Protein AF-A0A9D6DXZ7-F1 (afdb_monomer_lite)

Foldseek 3Di:
DPPDQDQDPVRWTAGPQRKIFDDDPRATQWIQHPQRKIFGDDPNHTQWIQGNVGWIWGWDQDPVRQTFIWIDDPQKIWTAGSVRATAWIAGPVQRKIWGDDPNDTDWIAGPVGTD

Secondary structure (DSSP, 8-state):
-----EEPTTS-EE-TTS-EEEEETTEEEEEE-TTS-EEEEETTEEEEEE-TT--EEEEEEPTT--EEEEEE-SSEEEEE-TTS-EEEEEETTTTEEEEEETTEEEEEEETTEE-

Sequence (115 aa):
MLGDLALDEAGLIQSAHFEVQVFQNGEVLSQEVPDGTKVFYTQGRVDYTLSKTGIRSTYHYDSSTQILLFVDSDDFRADYYPDGSLKEFWSKPDQKRSFYEGGLLTRILTSEGAE

Radius of gyration: 18.66 Å; chains: 1; bounding box: 41×28×49 Å

pLDDT: mean 81.45, std 15.35, range [36.56, 96.94]

Structure (mmCIF, N/CA/C/O backbone):
data_AF-A0A9D6DXZ7-F1
#
_entry.id   AF-A0A9D6DXZ7-F1
#
loop_
_atom_site.group_PDB
_atom_site.id
_atom_site.type_symbol
_atom_site.label_atom_id
_atom_site.label_alt_id
_atom_site.label_comp_id
_atom_site.label_asym_id
_atom_site.label_entity_id
_atom_site.label_seq_id
_atom_site.pdbx_PDB_ins_code
_atom_site.Cartn_x
_atom_site.Cartn_y
_atom_site.Cartn_z
_atom_site.occupancy
_atom_site.B_iso_or_equiv
_atom_site.auth_seq_id
_atom_site.auth_comp_id
_atom_site.auth_asym_id
_atom_site.auth_atom_id
_atom_site.pdbx_PDB_model_num
ATOM 1 N N . MET A 1 1 ? -20.266 -17.667 24.798 1.00 36.56 1 MET A N 1
ATOM 2 C CA . MET A 1 1 ? -19.287 -16.922 25.613 1.00 36.56 1 MET A CA 1
ATOM 3 C C . MET A 1 1 ? -18.767 -15.787 24.754 1.00 36.56 1 MET A C 1
ATOM 5 O O . MET A 1 1 ? -18.049 -16.062 23.805 1.00 36.56 1 MET A O 1
ATOM 9 N N . LEU A 1 2 ? -19.210 -14.558 25.011 1.00 39.91 2 LEU A N 1
ATOM 10 C CA . LEU A 1 2 ? -18.594 -13.351 24.458 1.00 39.91 2 LEU A CA 1
ATOM 11 C C . LEU A 1 2 ? -17.546 -12.935 25.490 1.00 39.91 2 LEU A C 1
ATOM 13 O O . LEU A 1 2 ? -17.920 -12.552 26.594 1.00 39.91 2 LEU A O 1
ATOM 17 N N . GLY A 1 3 ? -16.269 -13.166 25.188 1.00 42.12 3 GLY A N 1
ATOM 18 C CA . GLY A 1 3 ? -15.167 -12.780 26.065 1.00 42.12 3 GLY A CA 1
ATOM 19 C C . GLY A 1 3 ? -15.025 -11.262 26.090 1.00 42.12 3 GLY A C 1
ATOM 20 O O . GLY A 1 3 ? -14.933 -10.655 25.029 1.00 42.12 3 GLY A O 1
ATOM 21 N N . ASP A 1 4 ? -15.072 -10.703 27.298 1.00 47.12 4 ASP A N 1
ATOM 22 C CA . ASP A 1 4 ? -14.584 -9.398 27.754 1.00 47.12 4 ASP A CA 1
ATOM 23 C C . ASP A 1 4 ? -14.343 -8.347 26.657 1.00 47.12 4 ASP A C 1
ATOM 25 O O . ASP A 1 4 ? -13.210 -8.002 26.328 1.00 47.12 4 ASP A O 1
ATOM 29 N N . LEU A 1 5 ? -15.435 -7.821 26.098 1.00 51.94 5 LEU A N 1
ATOM 30 C CA . LEU A 1 5 ? -15.427 -6.545 25.387 1.00 51.94 5 LEU A CA 1
ATOM 31 C C . LEU A 1 5 ? -15.669 -5.460 26.439 1.00 51.94 5 LEU A C 1
ATOM 33 O O . LEU A 1 5 ? -16.795 -5.297 26.912 1.00 51.94 5 LEU A O 1
ATOM 37 N N . ALA A 1 6 ? -14.615 -4.759 26.851 1.00 57.22 6 ALA A N 1
ATOM 38 C CA . ALA A 1 6 ? -14.736 -3.615 27.748 1.00 57.22 6 ALA A CA 1
ATOM 39 C C . ALA A 1 6 ? -14.815 -2.332 26.915 1.00 57.22 6 ALA A C 1
ATOM 41 O O . ALA A 1 6 ? -13.925 -2.069 26.109 1.00 57.22 6 ALA A O 1
ATOM 42 N N . LEU A 1 7 ? -15.889 -1.564 27.109 1.00 55.31 7 LEU A N 1
ATOM 43 C CA . LEU A 1 7 ? -16.001 -0.185 26.635 1.00 5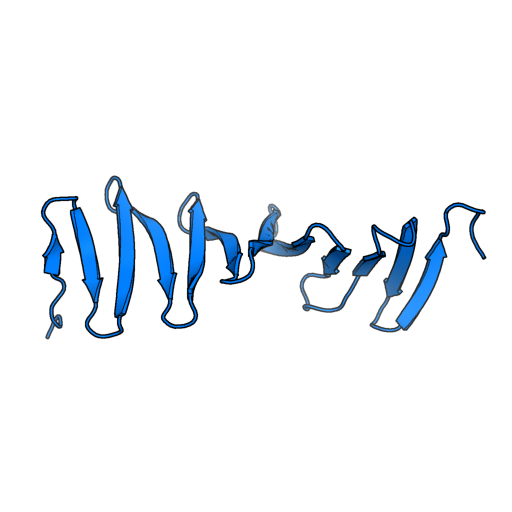5.31 7 LEU A CA 1
ATOM 44 C C . LEU A 1 7 ? -15.284 0.723 27.637 1.00 55.31 7 LEU A C 1
ATOM 46 O O . LEU A 1 7 ? -15.592 0.658 28.829 1.00 55.31 7 LEU A O 1
ATOM 50 N N . ASP A 1 8 ? -14.359 1.563 27.180 1.00 58.16 8 ASP A N 1
ATOM 51 C CA . ASP A 1 8 ? -13.845 2.659 28.005 1.00 58.16 8 ASP A CA 1
ATOM 52 C C . ASP A 1 8 ? -14.758 3.900 27.941 1.00 58.16 8 ASP A C 1
ATOM 54 O O . ASP A 1 8 ? -15.716 3.963 27.165 1.00 58.16 8 ASP A O 1
ATOM 58 N N . GLU A 1 9 ? -14.481 4.907 28.777 1.00 53.53 9 GLU A N 1
ATOM 59 C CA . GLU A 1 9 ? -15.262 6.156 28.841 1.00 53.53 9 GLU A CA 1
ATOM 60 C C . GLU A 1 9 ? -15.238 6.967 27.527 1.00 53.53 9 GLU A C 1
ATOM 62 O O . GLU A 1 9 ? -16.049 7.879 27.355 1.00 53.53 9 GLU A O 1
ATOM 67 N N . ALA A 1 10 ? -14.350 6.628 26.585 1.00 60.47 10 ALA A N 1
ATOM 68 C CA . ALA A 1 10 ? -14.248 7.233 25.260 1.00 60.47 10 ALA A CA 1
ATOM 69 C C . ALA A 1 10 ? -14.958 6.414 24.161 1.00 60.47 10 ALA A C 1
ATOM 71 O O . ALA A 1 10 ? -14.976 6.838 23.003 1.00 60.47 10 ALA A O 1
ATOM 72 N N . GLY A 1 11 ? -15.568 5.272 24.503 1.00 60.28 11 GLY A N 1
ATOM 73 C CA . GLY A 1 11 ? -16.256 4.391 23.557 1.00 60.28 11 GLY A CA 1
ATOM 74 C C . GLY A 1 11 ? -15.326 3.469 22.761 1.00 60.28 11 GLY A C 1
ATOM 75 O O . GLY A 1 11 ? -15.740 2.944 21.725 1.00 60.28 11 GLY A O 1
ATOM 76 N N . LEU A 1 12 ? -14.087 3.265 23.215 1.00 60.50 12 LEU A N 1
ATOM 77 C CA . LEU A 1 12 ? -13.166 2.287 22.637 1.00 60.50 12 LEU A CA 1
ATOM 78 C C . LEU A 1 12 ? -13.472 0.896 23.181 1.00 60.50 12 LEU A C 1
ATOM 80 O O . LEU A 1 12 ? -13.790 0.747 24.360 1.00 60.50 12 LEU A O 1
ATOM 84 N N . ILE A 1 13 ? -13.344 -0.125 22.331 1.00 64.56 13 ILE A N 1
ATOM 85 C CA . ILE A 1 13 ? -13.420 -1.520 22.768 1.00 64.56 13 ILE A CA 1
ATOM 86 C C . ILE A 1 13 ? -12.017 -2.110 22.761 1.00 64.56 13 ILE A C 1
ATOM 88 O O . ILE A 1 13 ? -11.351 -2.145 21.722 1.00 64.56 13 ILE A O 1
ATOM 92 N N . GLN A 1 14 ? -11.591 -2.605 23.920 1.00 58.69 14 GLN A N 1
ATOM 93 C CA . GLN A 1 14 ? -10.364 -3.378 24.061 1.00 58.69 14 GLN A CA 1
ATOM 94 C C . GLN A 1 14 ? -10.723 -4.862 24.152 1.00 58.69 14 GLN A C 1
ATOM 96 O O . GLN A 1 14 ? -11.508 -5.261 25.013 1.00 58.69 14 GLN A O 1
ATOM 101 N N . SER A 1 15 ? -10.177 -5.681 23.251 1.00 54.72 15 SER A N 1
ATOM 102 C CA . SER A 1 15 ? -10.307 -7.138 23.350 1.00 54.72 15 SER A CA 1
ATOM 103 C C . SER A 1 15 ? -9.161 -7.720 24.183 1.00 54.72 15 SER A C 1
ATOM 105 O O . SER A 1 15 ? -8.069 -7.149 24.260 1.00 54.72 15 SER A O 1
ATOM 107 N N . ALA A 1 16 ? -9.371 -8.907 24.760 1.00 50.94 16 ALA A N 1
ATOM 108 C CA . ALA A 1 16 ? -8.363 -9.649 25.526 1.00 50.94 16 ALA A CA 1
ATOM 109 C C . ALA A 1 16 ? -7.062 -9.981 24.746 1.00 50.94 16 ALA A C 1
ATOM 111 O O . ALA A 1 16 ? -6.120 -10.507 25.334 1.00 50.94 16 ALA A O 1
ATOM 112 N N . HIS A 1 17 ? -6.991 -9.675 23.443 1.00 56.56 17 HIS A N 1
ATOM 113 C CA . HIS A 1 17 ? -5.810 -9.850 22.588 1.00 56.56 17 HIS A CA 1
ATOM 114 C C . HIS A 1 17 ? -4.980 -8.566 22.385 1.00 56.56 17 HIS A C 1
ATOM 116 O O . HIS A 1 17 ? -4.128 -8.531 21.503 1.00 56.56 17 HIS A O 1
ATOM 122 N N . PHE A 1 18 ? -5.178 -7.532 23.216 1.00 60.41 18 PHE A N 1
ATOM 123 C CA . PHE A 1 18 ? -4.493 -6.226 23.125 1.00 60.41 18 PHE A CA 1
ATOM 124 C C . PHE A 1 18 ? -4.784 -5.448 21.837 1.00 60.41 18 PHE A C 1
ATOM 126 O O . PHE A 1 18 ? -4.063 -4.515 21.494 1.00 60.41 18 PHE A O 1
ATOM 133 N N . GLU A 1 19 ? -5.862 -5.803 21.144 1.00 69.62 19 GLU A N 1
ATOM 134 C CA . GLU A 1 19 ? -6.346 -5.038 20.005 1.00 69.62 19 GLU A CA 1
ATOM 135 C C . GLU A 1 19 ? -7.223 -3.892 20.506 1.00 69.62 19 GLU A C 1
ATOM 137 O O . GLU A 1 19 ? -8.166 -4.112 21.275 1.00 69.62 19 GLU A O 1
ATOM 142 N N . VAL A 1 20 ? -6.911 -2.674 20.067 1.00 79.12 20 VAL A N 1
ATOM 143 C CA . VAL A 1 20 ? -7.737 -1.488 20.321 1.00 79.12 20 VAL A CA 1
ATOM 144 C C . VAL A 1 20 ? -8.543 -1.207 19.066 1.00 79.12 20 VAL A C 1
ATOM 146 O O . VAL A 1 20 ? -7.962 -0.999 18.002 1.00 79.12 20 VAL A O 1
ATOM 149 N N . GLN A 1 21 ? -9.869 -1.193 19.179 1.00 83.19 21 GLN A N 1
ATOM 150 C CA . GLN A 1 21 ? -10.766 -0.877 18.069 1.00 83.19 21 GLN A CA 1
ATOM 151 C C . GLN A 1 21 ? -11.531 0.420 18.341 1.00 83.19 21 GLN A C 1
ATOM 153 O O . GLN A 1 21 ? -12.066 0.636 19.431 1.00 83.19 21 GLN A O 1
ATOM 158 N N . VAL A 1 22 ? -11.599 1.274 17.320 1.00 80.94 22 VAL A N 1
ATOM 159 C CA . VAL A 1 22 ? -12.380 2.513 17.317 1.00 80.94 22 VAL A CA 1
ATOM 160 C C . VAL A 1 22 ? -13.653 2.276 16.518 1.00 80.94 22 VAL A C 1
ATOM 162 O O . VAL A 1 22 ? -13.582 1.870 15.357 1.00 80.94 22 VAL A O 1
ATOM 165 N N . PHE A 1 23 ? -14.809 2.570 17.111 1.00 82.56 23 PHE A N 1
ATOM 166 C CA . PHE A 1 23 ? -16.114 2.396 16.475 1.00 82.56 23 PHE A CA 1
ATOM 167 C C . PHE A 1 23 ? -16.839 3.724 16.269 1.00 82.56 23 PHE A C 1
ATOM 169 O O . PHE A 1 23 ? -16.757 4.630 17.096 1.00 82.56 23 PHE A O 1
ATOM 176 N N . GLN A 1 24 ? -17.626 3.811 15.198 1.00 76.94 24 GLN A N 1
ATOM 177 C CA . GLN A 1 24 ? -18.597 4.880 14.989 1.00 76.94 24 GLN A CA 1
ATOM 178 C C . GLN A 1 24 ? -19.839 4.314 14.301 1.00 76.94 24 GLN A C 1
ATOM 180 O O . GLN A 1 24 ? -19.739 3.626 13.293 1.00 76.94 24 GLN A O 1
ATOM 185 N N . ASN A 1 25 ? -21.025 4.587 14.855 1.00 81.50 25 ASN A N 1
ATOM 186 C CA . ASN A 1 25 ? -22.315 4.127 14.316 1.00 81.50 25 ASN A CA 1
ATOM 187 C C . ASN A 1 25 ? -22.415 2.602 14.079 1.00 81.50 25 ASN A C 1
ATOM 189 O O . ASN A 1 25 ? -23.146 2.160 13.198 1.00 81.50 25 ASN A O 1
ATOM 193 N N . GLY A 1 26 ? -21.701 1.796 14.872 1.00 77.44 26 GLY A N 1
ATOM 194 C CA . GLY A 1 26 ? -21.674 0.334 14.734 1.00 77.44 26 GLY A CA 1
ATOM 195 C C . GLY A 1 26 ? -20.666 -0.198 13.709 1.00 77.44 26 GLY A C 1
ATOM 196 O O . GLY A 1 26 ? -20.568 -1.410 13.544 1.00 77.44 26 GLY A O 1
ATOM 197 N N . GLU A 1 27 ? -19.893 0.676 13.063 1.00 81.88 27 GLU A N 1
ATOM 198 C CA . GLU A 1 27 ? -18.811 0.305 12.150 1.00 81.88 27 GLU A CA 1
ATOM 199 C C . GLU A 1 27 ? -17.443 0.495 12.817 1.00 81.88 27 GLU A C 1
ATOM 201 O O . GLU A 1 27 ? -17.245 1.432 13.594 1.00 81.88 27 GLU A O 1
ATOM 206 N N . VAL A 1 28 ? -16.490 -0.387 12.504 1.00 85.69 28 VAL A N 1
ATOM 207 C CA . VAL A 1 28 ? -15.082 -0.219 12.893 1.00 85.69 28 VAL A CA 1
ATOM 208 C C . VAL A 1 28 ? -14.462 0.841 11.987 1.00 85.69 28 VAL A C 1
ATOM 210 O O . VAL A 1 28 ? -14.473 0.688 10.768 1.00 85.69 28 VAL A O 1
ATOM 213 N N . LEU A 1 29 ? -13.900 1.893 12.577 1.00 87.94 29 LEU A N 1
ATOM 214 C CA . LEU A 1 29 ? -13.149 2.928 11.863 1.00 87.94 29 LEU A CA 1
ATOM 215 C C . LEU A 1 29 ? -11.659 2.607 11.801 1.00 87.94 29 LEU A C 1
ATOM 217 O O . LEU A 1 29 ? -11.008 2.823 10.778 1.00 87.94 29 LEU A O 1
ATOM 221 N N . SER A 1 30 ? -11.105 2.102 12.900 1.00 90.75 30 SER A N 1
ATOM 222 C CA . SER A 1 30 ? -9.705 1.705 12.955 1.00 90.75 30 SER A CA 1
ATOM 223 C C . SER A 1 30 ? -9.443 0.632 14.002 1.00 90.75 30 SER A C 1
ATOM 225 O O . SER A 1 30 ? -10.224 0.431 14.932 1.00 90.75 30 SER A O 1
ATOM 227 N N . GLN A 1 31 ? -8.325 -0.060 13.823 1.00 90.94 31 GLN A N 1
ATOM 228 C CA . GLN A 1 31 ? -7.831 -1.096 14.716 1.00 90.94 31 GLN A CA 1
ATOM 229 C C . GLN A 1 31 ? -6.320 -0.940 14.879 1.00 90.94 31 GLN A C 1
ATOM 231 O O . GLN A 1 31 ? -5.610 -0.788 13.889 1.00 90.94 31 GLN A O 1
ATOM 236 N N . GLU A 1 32 ? -5.820 -1.001 16.107 1.00 90.56 32 GLU A N 1
ATOM 237 C CA . GLU A 1 32 ? -4.394 -1.166 16.392 1.00 90.56 32 GLU A CA 1
ATOM 238 C C . GLU A 1 32 ? -4.140 -2.618 16.796 1.00 90.56 32 GLU A C 1
ATOM 240 O O . GLU A 1 32 ? -4.770 -3.124 17.727 1.00 90.56 32 GLU A O 1
ATOM 245 N N . VAL A 1 33 ? -3.255 -3.294 16.064 1.00 87.69 33 VAL A N 1
ATOM 246 C CA . VAL A 1 33 ? -2.872 -4.689 16.324 1.00 87.69 33 VAL A CA 1
ATOM 247 C C . VAL A 1 33 ? -1.583 -4.752 17.164 1.00 87.69 33 VAL A C 1
ATOM 249 O O . VAL A 1 33 ? -0.827 -3.779 17.188 1.00 87.69 33 VAL A O 1
ATOM 252 N N . PRO A 1 34 ? -1.275 -5.880 17.840 1.00 86.12 34 PRO A N 1
ATOM 253 C CA . PRO A 1 34 ? -0.177 -5.952 18.816 1.00 86.12 34 PRO A CA 1
ATOM 254 C C . PRO A 1 34 ? 1.229 -5.623 18.291 1.00 86.12 34 PRO A C 1
ATOM 256 O O . PRO A 1 34 ? 2.118 -5.304 19.081 1.00 86.12 34 PRO A O 1
ATOM 259 N N . ASP A 1 35 ? 1.459 -5.691 16.977 1.00 87.00 35 ASP A N 1
ATOM 260 C CA . ASP A 1 35 ? 2.739 -5.299 16.369 1.00 87.00 35 ASP A CA 1
ATOM 261 C C . ASP A 1 35 ? 2.920 -3.765 16.240 1.00 87.00 35 ASP A C 1
ATOM 263 O O . ASP A 1 35 ? 4.000 -3.289 15.874 1.00 87.00 35 ASP A O 1
ATOM 267 N N . GLY A 1 36 ? 1.894 -2.985 16.604 1.00 88.50 36 GLY A N 1
ATOM 268 C CA . GLY A 1 36 ? 1.846 -1.524 16.518 1.00 88.50 36 GLY A CA 1
ATOM 269 C C . GLY A 1 36 ? 1.341 -0.991 15.174 1.00 88.50 36 GLY A C 1
ATOM 270 O O . GLY A 1 36 ? 1.360 0.222 14.955 1.00 88.50 36 GLY A O 1
ATOM 271 N N . THR A 1 37 ? 0.914 -1.862 14.260 1.00 91.81 37 THR A N 1
ATOM 272 C CA . THR A 1 37 ? 0.270 -1.471 13.004 1.00 91.81 37 THR A CA 1
ATOM 273 C C . THR A 1 37 ? -1.145 -0.975 13.269 1.00 91.81 37 THR A C 1
ATOM 275 O O . THR A 1 37 ? -1.920 -1.589 14.003 1.00 91.81 37 THR A O 1
ATOM 278 N N . LYS A 1 38 ? -1.502 0.134 12.622 1.00 94.44 38 LYS A N 1
ATOM 279 C CA . LYS A 1 38 ? -2.860 0.680 12.617 1.00 94.44 38 LYS A CA 1
ATOM 280 C C . LYS A 1 38 ? -3.531 0.369 11.291 1.00 94.44 38 LYS A C 1
ATOM 282 O O . LYS A 1 38 ? -2.969 0.663 10.240 1.00 94.44 38 LYS A O 1
ATOM 287 N N . VAL A 1 39 ? -4.727 -0.194 11.334 1.00 92.56 39 VAL A N 1
ATOM 288 C CA . VAL A 1 39 ? -5.583 -0.481 10.182 1.00 92.56 39 VAL A CA 1
ATOM 289 C C . VAL A 1 39 ? -6.725 0.524 10.187 1.00 92.56 39 VAL A C 1
ATOM 291 O O . VAL A 1 39 ? -7.354 0.722 11.223 1.00 92.56 39 VAL A O 1
ATOM 294 N N . PHE A 1 40 ? -6.986 1.163 9.054 1.00 93.19 40 PHE A N 1
ATOM 295 C CA . PHE A 1 40 ? -8.061 2.136 8.882 1.00 93.19 40 PHE A CA 1
ATOM 296 C C . PHE A 1 40 ? -9.068 1.602 7.877 1.00 93.19 40 PHE A C 1
ATOM 298 O O . PHE A 1 40 ? -8.683 1.061 6.839 1.00 93.19 40 PHE 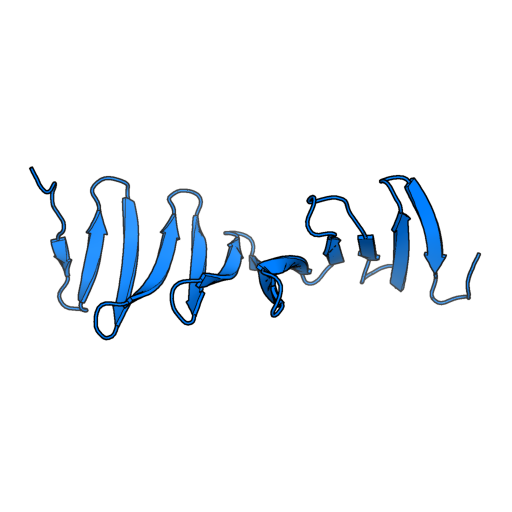A O 1
ATOM 305 N N . TYR A 1 41 ? -10.350 1.762 8.184 1.00 89.62 41 TYR A N 1
ATOM 306 C CA . TYR A 1 41 ? -11.445 1.215 7.400 1.00 89.62 41 TYR A CA 1
ATOM 307 C C . TYR A 1 41 ? -12.336 2.328 6.844 1.00 89.62 41 TYR A C 1
ATOM 309 O O . TYR A 1 41 ? -12.568 3.347 7.489 1.00 89.62 41 TYR A O 1
ATOM 317 N N . THR A 1 42 ? -12.870 2.112 5.644 1.00 88.25 42 THR A N 1
ATOM 318 C CA . THR A 1 42 ? -13.921 2.930 5.028 1.00 88.25 42 THR A CA 1
ATOM 319 C C . THR A 1 42 ? -14.968 1.992 4.437 1.00 88.25 42 THR A C 1
ATOM 321 O O . THR A 1 42 ? -14.630 1.102 3.658 1.00 88.25 42 THR A O 1
ATOM 324 N N . GLN A 1 43 ? -16.241 2.163 4.815 1.00 87.00 43 GLN A N 1
ATOM 325 C CA . GLN A 1 43 ? -17.357 1.317 4.351 1.00 87.00 43 GLN A CA 1
ATOM 326 C C . GLN A 1 43 ? -17.100 -0.191 4.571 1.00 87.00 43 GLN A C 1
ATOM 328 O O . GLN A 1 43 ? -17.346 -1.022 3.694 1.00 87.00 43 GLN A O 1
ATOM 333 N N . GLY A 1 44 ? -16.528 -0.543 5.728 1.00 83.56 44 GLY A N 1
ATOM 334 C CA . GLY A 1 44 ? -16.220 -1.929 6.100 1.00 83.56 44 GLY A CA 1
ATOM 335 C C . GLY A 1 44 ? -15.053 -2.579 5.344 1.00 83.56 44 GLY A C 1
ATOM 336 O O . GLY A 1 44 ? -14.838 -3.781 5.488 1.00 83.56 44 GLY A O 1
ATOM 337 N N . ARG A 1 45 ? -14.292 -1.824 4.542 1.00 86.94 45 ARG A N 1
ATOM 338 C CA . ARG A 1 45 ? -13.086 -2.302 3.843 1.00 86.94 45 ARG A CA 1
ATOM 339 C C . ARG A 1 45 ? -11.850 -1.580 4.354 1.00 86.94 45 ARG A C 1
ATOM 341 O O . ARG A 1 45 ? -11.949 -0.419 4.735 1.00 86.94 45 ARG A O 1
ATOM 348 N N . VAL A 1 46 ? -10.695 -2.244 4.339 1.00 89.31 46 VAL A N 1
ATOM 349 C CA . VAL A 1 46 ? -9.415 -1.607 4.692 1.00 89.31 46 VAL A CA 1
ATOM 350 C C . VAL A 1 46 ? -9.111 -0.526 3.662 1.00 89.31 46 VAL A C 1
ATOM 352 O O . VAL A 1 46 ? -8.974 -0.856 2.492 1.00 89.31 46 VAL A O 1
ATOM 355 N N . ASP A 1 47 ? -9.006 0.727 4.087 1.00 90.38 47 ASP A N 1
ATOM 356 C CA . ASP A 1 47 ? -8.581 1.862 3.261 1.00 90.38 47 ASP A CA 1
ATOM 357 C C . ASP A 1 47 ? -7.047 1.937 3.223 1.00 90.38 47 ASP A C 1
ATOM 359 O O . ASP A 1 47 ? -6.420 1.881 2.165 1.00 90.38 47 ASP A O 1
ATOM 363 N N . TYR A 1 48 ? -6.407 1.955 4.396 1.00 92.81 48 TYR A N 1
ATOM 364 C CA . TYR A 1 48 ? -4.952 1.868 4.505 1.00 92.81 48 TYR A CA 1
ATOM 365 C C . TYR A 1 48 ? -4.492 1.270 5.835 1.00 92.81 48 TYR A C 1
ATOM 367 O O . TYR A 1 48 ? -5.219 1.261 6.828 1.00 92.81 48 TYR A O 1
ATOM 375 N N . THR A 1 49 ? -3.246 0.804 5.865 1.00 93.44 49 THR A N 1
ATOM 376 C CA . THR A 1 49 ? -2.517 0.488 7.092 1.00 93.44 49 THR A CA 1
ATOM 377 C C . THR A 1 49 ? -1.360 1.456 7.290 1.00 93.44 49 THR A C 1
ATOM 379 O O . THR A 1 49 ? -0.813 2.001 6.330 1.00 93.44 49 THR A O 1
ATOM 382 N N . LEU A 1 50 ? -0.989 1.678 8.545 1.00 94.62 50 LEU A N 1
ATOM 383 C CA . LEU A 1 50 ? 0.181 2.442 8.949 1.00 94.62 50 LEU A CA 1
ATOM 384 C C . LEU A 1 50 ? 1.025 1.557 9.863 1.00 94.62 50 LEU A C 1
ATOM 386 O O . LEU A 1 50 ? 0.569 1.188 10.946 1.00 94.62 50 LEU A O 1
ATOM 390 N N . SER A 1 51 ? 2.231 1.197 9.429 1.00 92.19 51 SER A N 1
ATOM 391 C CA . SER A 1 51 ? 3.152 0.422 10.259 1.00 92.19 51 SER A CA 1
ATOM 392 C C . SER A 1 51 ? 3.587 1.230 11.485 1.00 92.19 51 SER A C 1
ATOM 394 O O . SER A 1 51 ? 3.538 2.463 11.495 1.00 92.19 51 SER A O 1
ATOM 396 N N . LYS A 1 52 ? 4.135 0.545 12.492 1.00 91.69 52 LYS A N 1
ATOM 397 C CA . LYS A 1 52 ? 4.781 1.191 13.647 1.00 91.69 52 LYS A CA 1
ATOM 398 C C . LYS A 1 52 ? 5.881 2.192 13.252 1.00 91.69 52 LYS A C 1
ATOM 400 O O . LYS A 1 52 ? 6.157 3.130 13.995 1.00 91.69 52 LYS A O 1
ATOM 405 N N . THR A 1 53 ? 6.519 1.990 12.099 1.00 89.56 53 THR A N 1
ATOM 406 C CA . THR A 1 53 ? 7.568 2.867 11.554 1.00 89.56 53 THR A CA 1
ATOM 407 C C . THR A 1 53 ? 7.027 3.978 10.652 1.00 89.56 53 THR A C 1
ATOM 409 O O . THR A 1 53 ? 7.816 4.733 10.095 1.00 89.56 53 THR A O 1
ATOM 412 N N . GLY A 1 54 ? 5.705 4.099 10.505 1.00 88.12 54 GLY A N 1
ATOM 413 C CA . GLY A 1 54 ? 5.063 5.144 9.708 1.00 88.12 54 GLY A CA 1
ATOM 414 C C . GLY A 1 54 ? 4.924 4.828 8.217 1.00 88.12 54 GLY A C 1
ATOM 415 O O . GLY A 1 54 ? 4.521 5.700 7.454 1.00 88.12 54 GLY A O 1
ATOM 416 N N . ILE A 1 55 ? 5.215 3.597 7.783 1.00 89.75 55 ILE A N 1
ATOM 417 C CA . ILE A 1 55 ? 5.032 3.186 6.383 1.00 89.75 55 ILE A CA 1
ATOM 418 C C . ILE A 1 55 ? 3.540 2.992 6.120 1.00 89.75 55 ILE A C 1
ATOM 420 O O . ILE A 1 55 ? 2.882 2.219 6.823 1.00 89.75 55 ILE A O 1
ATOM 424 N N . ARG A 1 56 ? 3.010 3.665 5.094 1.00 92.88 56 ARG A N 1
ATOM 425 C CA . ARG A 1 56 ? 1.595 3.585 4.728 1.00 92.88 56 ARG A CA 1
ATOM 426 C C . ARG A 1 56 ? 1.390 2.596 3.585 1.00 92.88 56 ARG A C 1
ATOM 428 O O . ARG A 1 56 ? 1.991 2.746 2.526 1.00 92.88 56 ARG A O 1
ATOM 435 N N . SER A 1 57 ? 0.494 1.629 3.765 1.00 90.94 57 SER A N 1
ATOM 436 C CA . SER A 1 57 ? 0.026 0.752 2.680 1.00 90.94 57 SER A CA 1
ATOM 437 C C . SER A 1 57 ? -1.424 1.087 2.367 1.00 90.94 57 SER A C 1
ATOM 439 O O . SER A 1 57 ? -2.264 0.982 3.252 1.00 90.94 57 SER A O 1
ATOM 441 N N . THR A 1 58 ? -1.727 1.514 1.146 1.00 90.56 58 THR A N 1
ATOM 442 C CA . THR A 1 58 ? -3.077 1.937 0.742 1.00 90.56 58 THR A CA 1
ATOM 443 C C . THR A 1 58 ? -3.697 0.898 -0.179 1.00 90.56 58 THR A C 1
ATOM 445 O O . THR A 1 58 ? -3.027 0.364 -1.067 1.00 90.56 58 THR A O 1
ATOM 448 N N . TYR A 1 59 ? -4.982 0.631 0.034 1.00 86.19 59 TYR A N 1
ATOM 449 C CA . TYR A 1 59 ? -5.750 -0.386 -0.666 1.00 86.19 59 TYR A CA 1
ATOM 450 C C . TYR A 1 59 ? -6.848 0.296 -1.478 1.00 86.19 59 TYR A C 1
ATOM 452 O O . TYR A 1 59 ? -7.790 0.867 -0.935 1.00 86.19 59 TYR A O 1
ATOM 460 N N . HIS A 1 60 ? -6.747 0.212 -2.799 1.00 82.62 60 HIS A N 1
ATOM 461 C CA . HIS A 1 60 ? -7.804 0.650 -3.700 1.00 82.62 60 HIS A CA 1
ATOM 462 C C . HIS A 1 60 ? -8.561 -0.557 -4.232 1.00 82.62 60 HIS A C 1
ATOM 464 O O . HIS A 1 60 ? -7.966 -1.485 -4.770 1.00 82.62 60 HIS A O 1
ATOM 470 N N . TYR A 1 61 ? -9.884 -0.519 -4.115 1.00 80.38 61 TYR A N 1
ATOM 471 C CA . TYR A 1 61 ? -10.763 -1.539 -4.673 1.00 80.38 61 TYR A CA 1
ATOM 472 C C . TYR A 1 61 ? -11.389 -0.982 -5.939 1.00 80.38 61 TYR A C 1
ATOM 474 O O . TYR A 1 61 ? -12.107 0.020 -5.886 1.00 80.38 61 TYR A O 1
ATOM 482 N N .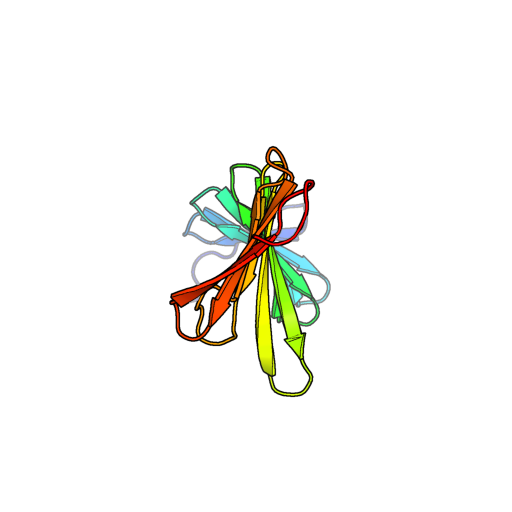 ASP A 1 62 ? -11.134 -1.620 -7.073 1.00 73.81 62 ASP A N 1
ATOM 483 C CA . ASP A 1 62 ? -11.870 -1.292 -8.285 1.00 73.81 62 ASP A CA 1
ATOM 484 C C . ASP A 1 62 ? -13.281 -1.919 -8.277 1.00 73.81 62 ASP A C 1
ATOM 486 O O . ASP A 1 62 ? -13.639 -2.741 -7.425 1.00 73.81 62 ASP A O 1
ATOM 490 N N . SER A 1 63 ? -14.109 -1.529 -9.252 1.00 71.31 63 SER A N 1
ATOM 491 C CA . SER A 1 63 ? -15.474 -2.060 -9.419 1.00 71.31 63 SER A CA 1
ATOM 492 C C . SER A 1 63 ? -15.542 -3.580 -9.656 1.00 71.31 63 SER A C 1
ATOM 494 O O . SER A 1 63 ? -16.616 -4.165 -9.537 1.00 71.31 63 SER A O 1
ATOM 496 N N . SER A 1 64 ? -14.405 -4.220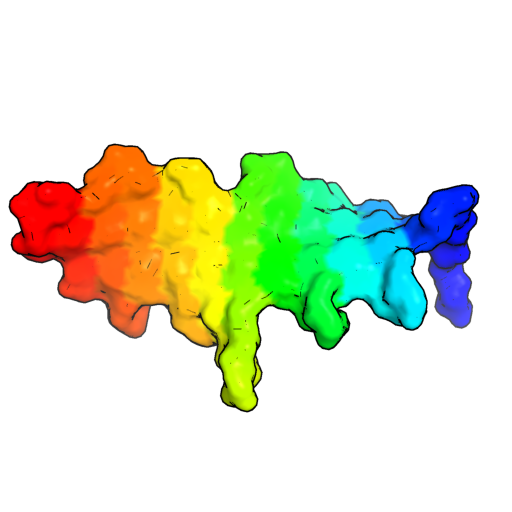 -9.952 1.00 67.06 64 SER A N 1
ATOM 497 C CA . SER A 1 64 ? -14.256 -5.658 -10.184 1.00 67.06 64 SER A CA 1
ATOM 498 C C . SER A 1 64 ? -13.652 -6.414 -8.994 1.00 67.06 64 SER A C 1
ATOM 500 O O . SER A 1 64 ? -13.347 -7.597 -9.121 1.00 67.06 64 SER A O 1
ATOM 502 N N . THR A 1 65 ? -13.534 -5.770 -7.824 1.00 61.59 65 THR A N 1
ATOM 503 C CA . THR A 1 65 ? -12.924 -6.294 -6.583 1.00 61.59 65 THR A CA 1
ATOM 504 C C . THR A 1 65 ? -11.412 -6.517 -6.639 1.00 61.59 65 THR A C 1
ATOM 506 O O . THR A 1 65 ? -10.853 -7.078 -5.696 1.00 61.59 65 THR A O 1
ATOM 509 N N . GLN A 1 66 ? -10.723 -6.041 -7.681 1.00 61.25 66 GLN A N 1
ATOM 510 C CA . GLN A 1 66 ? -9.265 -6.076 -7.688 1.00 61.25 66 GLN A CA 1
ATOM 511 C C . GLN A 1 66 ? -8.727 -5.108 -6.639 1.00 61.25 66 GLN A C 1
ATOM 513 O O . GLN A 1 66 ? -9.144 -3.949 -6.560 1.00 61.25 66 GLN A O 1
ATOM 518 N N . ILE A 1 67 ? -7.795 -5.614 -5.837 1.00 69.25 67 ILE A N 1
ATOM 519 C CA . ILE A 1 67 ? -7.051 -4.833 -4.862 1.00 69.25 67 ILE A CA 1
ATOM 520 C C . ILE A 1 67 ? -5.829 -4.280 -5.584 1.00 69.25 67 ILE A C 1
ATOM 522 O O . ILE A 1 67 ? -4.903 -5.013 -5.924 1.00 69.25 67 ILE A O 1
ATOM 526 N N . LEU A 1 68 ? -5.833 -2.976 -5.824 1.00 69.88 68 LEU A N 1
ATOM 527 C CA . LEU A 1 68 ? -4.626 -2.235 -6.138 1.00 69.88 68 LEU A CA 1
ATOM 528 C C . LEU A 1 68 ? -3.973 -1.865 -4.810 1.00 69.88 68 LEU A C 1
ATOM 530 O O . LEU A 1 68 ? -4.482 -1.028 -4.061 1.00 69.88 68 LEU A O 1
ATOM 534 N N . LEU A 1 69 ? -2.862 -2.530 -4.516 1.00 83.38 69 LEU A N 1
ATOM 535 C CA . LEU A 1 69 ? -2.039 -2.250 -3.353 1.00 83.38 69 LEU A CA 1
ATOM 536 C C . LEU A 1 69 ? -0.887 -1.348 -3.776 1.00 83.38 69 LEU A C 1
ATOM 538 O O . LEU A 1 69 ? -0.154 -1.667 -4.716 1.00 83.38 69 LEU A O 1
ATOM 542 N N . PHE A 1 70 ? -0.686 -0.262 -3.037 1.00 88.81 70 PHE A N 1
ATOM 543 C CA . PHE A 1 70 ? 0.598 0.418 -3.048 1.00 88.81 70 PHE A CA 1
ATOM 544 C C . PHE A 1 70 ? 1.097 0.687 -1.636 1.00 88.81 70 PHE A C 1
ATOM 546 O O . PHE A 1 70 ? 0.326 0.943 -0.711 1.00 88.81 70 PHE A O 1
ATOM 553 N N . VAL A 1 71 ? 2.413 0.640 -1.489 1.00 90.50 71 VAL A N 1
ATOM 554 C CA . VAL A 1 71 ? 3.132 1.018 -0.277 1.00 90.50 71 VAL A CA 1
ATOM 555 C C . VAL A 1 71 ? 3.859 2.315 -0.570 1.00 90.50 71 VAL A C 1
ATOM 557 O O . VAL A 1 71 ? 4.540 2.416 -1.588 1.00 90.50 71 VAL A O 1
ATOM 560 N N . ASP A 1 72 ? 3.703 3.300 0.305 1.00 89.88 72 ASP A N 1
ATOM 561 C CA . ASP A 1 72 ? 4.327 4.610 0.176 1.00 89.88 72 ASP A CA 1
ATOM 562 C C . ASP A 1 72 ? 5.023 4.995 1.489 1.00 89.88 72 ASP A C 1
ATOM 564 O O . ASP A 1 72 ? 4.484 4.830 2.589 1.00 89.88 72 ASP A O 1
ATOM 568 N N . SER A 1 73 ? 6.247 5.488 1.359 1.00 90.19 73 SER A N 1
ATOM 569 C CA . SER A 1 73 ? 7.088 6.011 2.437 1.00 90.19 73 SER A CA 1
ATOM 570 C C . SER A 1 73 ? 7.915 7.182 1.911 1.00 90.19 73 SER A C 1
ATOM 572 O O . SER A 1 73 ? 7.915 7.450 0.712 1.00 90.19 73 SER A O 1
ATOM 574 N N . ASP A 1 74 ? 8.669 7.866 2.763 1.00 88.94 74 ASP A N 1
ATOM 575 C CA . ASP A 1 74 ? 9.518 8.981 2.322 1.00 88.94 74 ASP A CA 1
ATOM 576 C C . ASP A 1 74 ? 10.622 8.549 1.339 1.00 88.94 74 ASP A C 1
ATOM 578 O O . ASP A 1 74 ? 10.993 9.322 0.455 1.00 88.94 74 ASP A O 1
ATOM 582 N N . ASP A 1 75 ? 11.070 7.293 1.419 1.00 91.56 75 ASP A N 1
ATOM 583 C CA . ASP A 1 75 ? 12.183 6.774 0.617 1.00 91.56 75 ASP A CA 1
ATOM 584 C C . ASP A 1 75 ? 11.733 6.025 -0.642 1.00 91.56 75 ASP A C 1
ATOM 586 O O . ASP A 1 75 ? 12.466 5.947 -1.630 1.00 91.56 75 ASP A O 1
ATOM 590 N N . PHE A 1 76 ? 10.528 5.456 -0.647 1.00 93.25 76 PHE A N 1
ATOM 591 C CA . PHE A 1 76 ? 10.078 4.661 -1.784 1.00 93.25 76 PHE A CA 1
ATOM 592 C C . PHE A 1 76 ? 8.567 4.613 -1.949 1.00 93.25 76 PHE A C 1
ATOM 594 O O . PHE A 1 76 ? 7.805 4.817 -1.003 1.00 93.25 76 PHE A O 1
ATOM 601 N N . ARG A 1 77 ? 8.157 4.245 -3.163 1.00 93.75 77 ARG A N 1
ATOM 602 C CA . ARG A 1 77 ? 6.809 3.773 -3.476 1.00 93.75 77 ARG A CA 1
ATOM 603 C C . ARG A 1 77 ? 6.881 2.433 -4.203 1.00 93.75 77 ARG A C 1
ATOM 605 O O . ARG A 1 77 ? 7.706 2.270 -5.095 1.00 93.75 77 ARG A O 1
ATOM 612 N N . ALA A 1 78 ? 6.020 1.492 -3.841 1.00 94.69 78 ALA A N 1
ATOM 613 C CA . ALA A 1 78 ? 5.883 0.207 -4.517 1.00 94.69 78 ALA A CA 1
ATOM 614 C C . ALA A 1 78 ? 4.416 -0.029 -4.875 1.00 94.69 78 ALA A C 1
ATOM 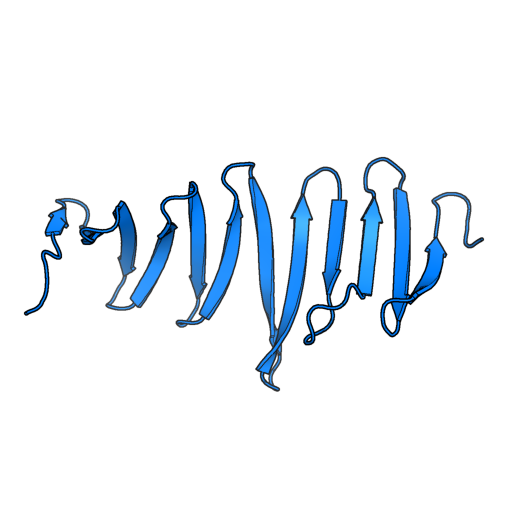616 O O . ALA A 1 78 ? 3.570 -0.021 -3.985 1.00 94.69 78 ALA A O 1
ATOM 617 N N . ASP A 1 79 ? 4.120 -0.247 -6.151 1.00 93.00 79 ASP A N 1
ATOM 618 C CA . ASP A 1 79 ? 2.794 -0.600 -6.653 1.00 93.00 79 ASP A CA 1
ATOM 619 C C . ASP A 1 79 ? 2.780 -2.091 -7.026 1.00 93.00 79 ASP A C 1
ATOM 621 O O . ASP A 1 79 ? 3.748 -2.601 -7.599 1.00 93.00 79 ASP A O 1
ATOM 625 N N . TYR A 1 80 ? 1.683 -2.790 -6.729 1.00 90.31 80 TYR A N 1
ATOM 626 C CA . TYR A 1 80 ? 1.551 -4.238 -6.919 1.00 90.31 80 TYR A CA 1
ATOM 627 C C . TYR A 1 80 ? 0.373 -4.590 -7.832 1.00 90.31 80 TYR A C 1
ATOM 629 O O . TYR A 1 80 ? -0.616 -3.859 -7.925 1.00 90.31 80 TYR A O 1
ATOM 637 N N . TYR A 1 81 ? 0.477 -5.733 -8.504 1.00 87.44 81 TYR A N 1
ATOM 638 C CA . TYR A 1 81 ? -0.653 -6.387 -9.154 1.00 87.44 81 TYR A CA 1
ATOM 639 C C . TYR A 1 81 ? -1.574 -7.054 -8.113 1.00 87.44 81 TYR A C 1
ATOM 641 O O . TYR A 1 81 ? -1.147 -7.302 -6.982 1.00 87.44 81 TYR A O 1
ATOM 649 N N . PRO A 1 82 ? -2.824 -7.400 -8.480 1.00 83.56 82 PRO A N 1
ATOM 650 C CA . PRO A 1 82 ? -3.762 -8.059 -7.565 1.00 83.56 82 PRO A CA 1
ATOM 651 C C . PRO A 1 82 ? -3.293 -9.422 -7.030 1.00 83.56 82 PRO A C 1
ATOM 653 O O . PRO A 1 82 ? -3.766 -9.861 -5.987 1.00 83.56 82 PRO A O 1
ATOM 656 N N . ASP A 1 83 ? -2.373 -10.094 -7.727 1.00 85.62 83 ASP A N 1
ATOM 657 C CA . ASP A 1 83 ? -1.751 -11.350 -7.283 1.00 85.62 83 ASP A CA 1
ATOM 658 C C . ASP A 1 83 ? -0.604 -11.140 -6.272 1.00 85.62 83 ASP A C 1
ATOM 660 O O . ASP A 1 83 ? 0.022 -12.104 -5.832 1.00 85.62 83 ASP A O 1
ATOM 664 N N . GLY A 1 84 ? -0.328 -9.885 -5.898 1.00 84.75 84 GLY A N 1
ATOM 665 C CA . GLY A 1 84 ? 0.736 -9.496 -4.977 1.00 84.75 84 GLY A CA 1
ATOM 666 C C . GLY A 1 84 ? 2.114 -9.371 -5.627 1.00 84.75 84 GLY A C 1
ATOM 667 O O . GLY A 1 84 ? 3.077 -9.035 -4.937 1.00 84.75 84 GLY A O 1
ATOM 668 N N . SER A 1 85 ? 2.244 -9.610 -6.935 1.00 90.31 85 SER A N 1
ATOM 669 C CA . SER A 1 85 ? 3.511 -9.402 -7.631 1.00 90.31 85 SER A CA 1
ATOM 670 C C . SER A 1 85 ? 3.814 -7.908 -7.793 1.00 90.31 85 SER A C 1
ATOM 672 O O . SER A 1 85 ? 2.922 -7.082 -8.000 1.00 90.31 85 SER A O 1
ATOM 674 N N . LEU A 1 86 ? 5.090 -7.539 -7.655 1.00 92.75 86 LEU A N 1
ATOM 675 C CA . LEU A 1 86 ? 5.537 -6.156 -7.812 1.00 92.75 86 LEU A CA 1
ATOM 676 C C . LEU A 1 86 ? 5.285 -5.703 -9.256 1.00 92.75 86 LEU A C 1
ATOM 678 O O . LEU A 1 86 ? 5.602 -6.434 -10.192 1.00 92.75 86 LEU A O 1
ATOM 682 N N . LYS A 1 87 ? 4.721 -4.506 -9.427 1.00 93.44 87 LYS A N 1
ATOM 683 C CA . LYS A 1 87 ? 4.434 -3.882 -10.726 1.00 93.44 87 LYS A CA 1
ATOM 684 C C . LYS A 1 87 ? 5.391 -2.732 -11.011 1.00 93.44 87 LYS A C 1
ATOM 686 O O . LYS A 1 87 ? 5.984 -2.664 -12.085 1.00 93.44 87 LYS A O 1
ATOM 691 N N . GLU A 1 88 ? 5.541 -1.828 -10.052 1.00 95.19 88 GLU A N 1
ATOM 692 C CA . GLU A 1 88 ? 6.422 -0.665 -10.151 1.00 95.19 88 GLU A CA 1
ATOM 693 C C . GLU A 1 88 ? 7.080 -0.416 -8.796 1.00 95.19 88 GLU A C 1
ATOM 695 O O . GLU A 1 88 ? 6.450 -0.558 -7.751 1.00 95.19 88 GLU A O 1
ATOM 700 N N . PHE A 1 89 ? 8.355 -0.042 -8.810 1.00 95.69 89 PHE A N 1
ATOM 701 C CA . PHE A 1 89 ? 9.080 0.416 -7.633 1.00 95.69 89 PHE A CA 1
ATOM 702 C C . PHE A 1 89 ? 9.771 1.734 -7.947 1.00 95.69 89 PHE A C 1
ATOM 704 O O . PHE A 1 89 ? 10.548 1.811 -8.895 1.00 95.69 89 PHE A O 1
ATOM 711 N N . TRP A 1 90 ? 9.529 2.752 -7.134 1.00 96.06 90 TRP A N 1
ATOM 712 C CA . TRP A 1 90 ? 10.178 4.049 -7.218 1.00 96.06 90 TRP A CA 1
ATOM 713 C C . TRP A 1 90 ? 11.069 4.262 -5.995 1.00 96.06 90 TRP A C 1
ATOM 715 O O . TRP A 1 90 ? 10.557 4.413 -4.888 1.00 96.06 90 TRP A O 1
ATOM 725 N N . SER A 1 91 ? 12.387 4.321 -6.207 1.00 95.06 91 SER A N 1
ATOM 726 C CA . SER A 1 91 ? 13.332 4.895 -5.241 1.00 95.06 91 SER A CA 1
ATOM 727 C C . SER A 1 91 ? 13.256 6.416 -5.350 1.00 95.06 91 SER A C 1
ATOM 729 O O . SER A 1 91 ? 13.636 6.989 -6.379 1.00 95.06 91 SER A O 1
ATOM 731 N N . LYS A 1 92 ? 12.730 7.074 -4.313 1.00 93.44 92 LYS A N 1
ATOM 732 C CA . LYS A 1 92 ? 12.593 8.536 -4.275 1.00 93.44 92 LYS A CA 1
ATOM 733 C C . LYS A 1 92 ? 13.957 9.234 -4.148 1.00 93.44 92 LYS A C 1
ATOM 735 O O . LYS A 1 92 ? 14.159 10.194 -4.893 1.00 93.44 92 LYS A O 1
ATOM 740 N N . PRO A 1 93 ? 14.913 8.765 -3.318 1.00 92.75 93 PRO A N 1
ATOM 741 C CA . PRO A 1 93 ? 16.257 9.341 -3.258 1.00 92.75 93 PRO A CA 1
ATOM 742 C C . PRO A 1 93 ? 16.994 9.273 -4.596 1.00 92.75 93 PRO A C 1
ATOM 744 O O . PRO A 1 93 ? 17.564 10.270 -5.031 1.00 92.75 93 PRO A O 1
ATOM 747 N N . ASP A 1 94 ? 16.916 8.132 -5.286 1.00 92.56 94 ASP A N 1
ATOM 748 C CA . ASP A 1 94 ? 17.649 7.920 -6.543 1.00 92.56 94 ASP A CA 1
ATOM 749 C C . ASP A 1 94 ? 16.885 8.420 -7.776 1.00 92.56 94 ASP A C 1
ATOM 751 O O . ASP A 1 94 ? 17.380 8.319 -8.897 1.00 92.56 94 ASP A O 1
ATOM 755 N N . GLN A 1 95 ? 15.644 8.891 -7.595 1.00 93.12 95 GLN A N 1
ATOM 756 C CA . GLN A 1 95 ? 14.720 9.232 -8.684 1.00 93.12 95 GLN A CA 1
ATOM 757 C C . GLN A 1 95 ? 14.611 8.120 -9.745 1.00 93.12 95 GLN A C 1
ATOM 759 O O . GLN A 1 95 ? 14.443 8.380 -10.938 1.00 93.12 95 GLN A O 1
ATOM 764 N N . LYS A 1 96 ? 14.691 6.861 -9.302 1.00 95.50 96 LYS A N 1
ATOM 765 C CA . LYS A 1 96 ? 14.739 5.681 -10.168 1.00 95.50 96 LYS A CA 1
ATOM 766 C C . LYS A 1 96 ? 13.447 4.890 -10.075 1.00 95.50 96 LYS A C 1
ATOM 768 O O . LYS A 1 96 ? 13.022 4.529 -8.979 1.00 95.50 96 LYS A O 1
ATOM 773 N N . ARG A 1 97 ? 12.854 4.570 -11.224 1.00 95.88 97 ARG A N 1
ATOM 774 C CA . ARG A 1 97 ? 11.665 3.716 -11.327 1.00 95.88 97 ARG A CA 1
ATOM 775 C C . ARG A 1 97 ? 12.000 2.406 -12.017 1.00 95.88 97 ARG A C 1
ATOM 777 O O . ARG A 1 97 ? 12.567 2.419 -13.102 1.00 95.88 97 ARG A O 1
ATOM 784 N N . SER A 1 98 ? 11.608 1.295 -11.418 1.00 96.88 98 SER A N 1
ATOM 785 C CA . SER A 1 98 ? 11.752 -0.054 -11.960 1.00 96.88 98 SER A CA 1
ATOM 786 C C . SER A 1 98 ? 10.370 -0.639 -12.229 1.00 96.88 98 SER A C 1
ATOM 788 O O . SER A 1 98 ? 9.504 -0.572 -11.360 1.00 96.88 98 SER A O 1
ATOM 790 N N . PHE A 1 99 ? 10.168 -1.222 -13.408 1.00 96.56 99 PHE A N 1
ATOM 791 C CA . PHE A 1 99 ? 8.905 -1.829 -13.831 1.00 96.56 99 PHE A CA 1
ATOM 792 C C . PHE A 1 99 ? 9.059 -3.335 -13.948 1.00 96.56 99 PHE A C 1
ATOM 794 O O . PHE A 1 99 ? 10.099 -3.820 -14.399 1.00 96.56 99 PHE A O 1
ATOM 801 N N . TYR A 1 100 ? 8.010 -4.055 -13.571 1.00 95.56 100 TYR A N 1
ATOM 802 C CA . TYR A 1 100 ? 8.021 -5.503 -13.500 1.00 95.56 100 TYR A CA 1
ATOM 803 C C . TYR A 1 100 ? 6.788 -6.107 -14.183 1.00 95.56 100 TYR A C 1
ATOM 805 O O . TYR A 1 100 ? 5.672 -5.587 -14.084 1.00 95.56 100 TYR A O 1
ATOM 813 N N . GLU A 1 101 ? 6.994 -7.228 -14.869 1.00 93.75 101 GLU A N 1
ATOM 814 C CA . GLU A 1 101 ? 5.941 -8.022 -15.507 1.00 93.75 101 GLU A CA 1
ATOM 815 C C . GLU A 1 101 ? 6.222 -9.507 -15.270 1.00 93.75 101 GLU A C 1
ATOM 817 O O . GLU A 1 101 ? 7.337 -9.979 -15.495 1.00 93.75 101 GLU A O 1
ATOM 822 N N . GLY A 1 102 ? 5.243 -10.240 -14.731 1.00 89.06 102 GLY A N 1
ATOM 823 C CA . GLY A 1 102 ? 5.437 -11.644 -14.347 1.00 89.06 102 GLY A CA 1
ATOM 824 C C . GLY A 1 102 ? 6.570 -11.857 -13.331 1.00 89.06 102 GLY A C 1
ATOM 825 O O . GLY A 1 102 ? 7.224 -12.897 -13.348 1.00 89.06 102 GLY A O 1
ATOM 826 N N . GLY A 1 103 ? 6.851 -10.855 -12.487 1.00 87.62 103 GLY A N 1
ATOM 827 C CA . GLY A 1 103 ? 7.956 -10.871 -11.521 1.00 87.62 103 GLY A CA 1
ATOM 828 C C . GLY A 1 103 ? 9.343 -10.569 -12.104 1.00 87.62 103 GLY A C 1
ATOM 829 O O . GLY A 1 103 ? 10.323 -10.570 -11.360 1.00 87.62 103 GLY A O 1
ATOM 830 N N . LEU A 1 104 ? 9.453 -10.289 -13.404 1.00 94.19 104 LEU A N 1
ATOM 831 C CA . LEU A 1 104 ? 10.715 -9.958 -14.066 1.00 94.19 104 LEU A CA 1
ATOM 832 C C . LEU A 1 104 ? 10.854 -8.449 -14.245 1.00 94.19 104 LEU A C 1
ATOM 834 O O . LEU A 1 104 ? 9.897 -7.787 -14.632 1.00 94.19 104 LEU A O 1
ATOM 838 N N . LEU A 1 105 ? 12.053 -7.914 -14.002 1.00 96.00 105 LEU A N 1
ATOM 839 C CA . LEU A 1 105 ? 12.386 -6.522 -14.309 1.00 96.00 105 LEU A CA 1
ATOM 840 C C . LEU A 1 105 ? 12.362 -6.318 -15.829 1.00 96.00 105 LEU A C 1
ATOM 842 O O . LEU A 1 105 ? 13.131 -6.956 -16.547 1.00 96.00 105 LEU A O 1
ATOM 846 N N . THR A 1 106 ? 11.508 -5.418 -16.311 1.00 96.94 106 THR A N 1
ATOM 847 C CA . THR A 1 106 ? 11.333 -5.151 -17.748 1.00 96.94 106 THR A CA 1
ATOM 848 C C . THR A 1 106 ? 11.880 -3.802 -18.182 1.00 96.94 106 THR A C 1
ATOM 850 O O . THR A 1 106 ? 12.26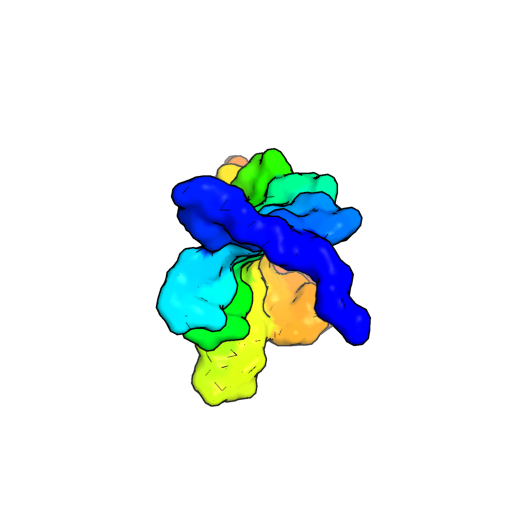8 -3.644 -19.337 1.00 96.94 106 THR A O 1
ATOM 853 N N . ARG A 1 107 ? 11.908 -2.815 -17.281 1.00 95.00 107 ARG A N 1
ATOM 854 C CA . ARG A 1 107 ? 12.359 -1.457 -17.601 1.00 95.00 107 ARG A CA 1
ATOM 855 C C . ARG A 1 107 ? 12.858 -0.723 -16.367 1.00 95.00 107 ARG A C 1
ATOM 857 O O . ARG A 1 107 ? 12.273 -0.857 -15.292 1.00 95.00 107 ARG A O 1
ATOM 864 N N . ILE A 1 108 ? 13.873 0.117 -16.551 1.00 95.25 108 ILE A N 1
ATOM 865 C CA . ILE A 1 108 ? 14.308 1.115 -15.575 1.00 95.25 108 ILE A CA 1
ATOM 866 C C . ILE A 1 108 ? 14.184 2.508 -16.203 1.00 95.25 108 ILE A C 1
ATOM 868 O O . ILE A 1 108 ? 14.550 2.716 -17.353 1.00 95.25 108 ILE A O 1
ATOM 872 N N . LEU A 1 109 ? 13.660 3.470 -15.447 1.00 93.88 109 LEU A N 1
ATOM 873 C CA . LEU A 1 109 ? 13.726 4.893 -15.772 1.00 93.88 109 LEU A CA 1
ATOM 874 C C . LEU A 1 109 ? 14.568 5.594 -14.710 1.00 93.88 109 LEU A C 1
ATOM 876 O O . LEU A 1 109 ? 14.308 5.423 -13.516 1.00 93.88 109 LEU A O 1
ATOM 880 N N . THR A 1 110 ? 15.545 6.389 -15.134 1.00 89.69 110 THR A N 1
ATOM 881 C CA . THR A 1 110 ? 16.309 7.287 -14.259 1.00 89.69 110 THR A CA 1
ATOM 882 C C . THR A 1 110 ? 16.007 8.741 -14.620 1.00 89.69 110 THR A C 1
ATOM 884 O O . THR A 1 110 ? 15.411 9.032 -15.662 1.00 89.69 110 THR A O 1
ATOM 887 N N . SER A 1 111 ? 16.414 9.675 -13.761 1.00 75.75 111 SER A N 1
ATOM 888 C CA . SER A 1 111 ? 16.343 11.115 -14.033 1.00 75.75 111 SER A CA 1
ATOM 889 C C . SER A 1 111 ? 17.144 11.550 -15.271 1.00 75.75 111 SER A C 1
ATOM 891 O O . SER A 1 111 ? 16.876 12.627 -15.800 1.00 75.75 111 SER A O 1
ATOM 893 N N . GLU A 1 112 ? 18.078 10.725 -15.760 1.00 69.25 112 GLU A N 1
ATOM 894 C CA . GLU A 1 112 ? 18.889 10.997 -16.957 1.00 69.25 112 GLU A CA 1
ATOM 895 C C . GLU A 1 112 ? 18.275 10.445 -18.260 1.00 69.25 112 GLU A C 1
ATOM 897 O O . GLU A 1 112 ? 18.744 10.772 -19.350 1.00 69.25 112 GLU A O 1
ATOM 902 N N . GLY A 1 113 ? 17.183 9.678 -18.180 1.00 55.06 113 GLY A N 1
ATOM 903 C CA . GLY A 1 113 ? 16.527 9.049 -19.328 1.00 55.06 113 GLY A CA 1
ATOM 904 C C . GLY A 1 113 ? 16.297 7.550 -19.123 1.00 55.06 113 GLY A C 1
ATOM 905 O O . GLY A 1 113 ? 16.727 6.964 -18.135 1.00 55.06 113 GLY A O 1
ATOM 906 N N . ALA A 1 114 ? 15.550 6.927 -20.036 1.00 52.69 114 ALA A N 1
ATOM 907 C CA . ALA A 1 114 ? 15.361 5.477 -20.040 1.00 52.69 114 ALA A CA 1
ATOM 908 C C . ALA A 1 114 ? 16.649 4.792 -20.528 1.00 52.69 114 ALA A C 1
ATOM 910 O O . ALA A 1 114 ? 17.110 5.118 -21.622 1.00 52.69 114 ALA A O 1
ATOM 911 N N . GLU A 1 115 ? 17.195 3.862 -19.742 1.00 48.38 115 GLU A N 1
ATOM 912 C CA . GLU A 1 115 ? 18.266 2.940 -20.163 1.00 48.38 115 GLU A CA 1
ATOM 913 C C . GLU A 1 115 ? 17.695 1.568 -20.536 1.00 48.38 115 GLU A C 1
ATOM 915 O O . GLU A 1 115 ? 16.748 1.107 -19.849 1.00 48.38 115 GLU A O 1
#